Protein AF-A0A920ULU0-F1 (afdb_monomer)

Secondary structure (DSSP, 8-state):
----EEEEGGGTEEEEEEEPPB---SSS--BPPPSSSEEE-TTSPPTTSSS-EEEE--SS-SSTTS--TTTTGGGHHHHHHTT---EEEEE-SS-EEEEE--------GGG---PPP-S-EEE-

Solvent-accessible surface area (backbone atoms only — not comparable to full-atom values): 7398 Å² total; per-residue (Å²): 112,73,51,44,33,41,34,26,71,94,56,72,32,76,40,48,33,42,72,42,51,77,65,67,83,77,99,55,89,44,65,56,82,49,63,70,34,33,23,30,51,72,94,37,32,36,78,88,45,89,23,28,24,44,36,36,40,33,53,56,52,90,47,96,84,30,40,40,74,35,52,44,57,81,49,49,65,61,42,48,74,71,69,50,87,47,52,39,40,41,24,39,101,88,53,78,37,84,44,75,69,86,80,85,83,90,75,56,78,92,73,65,64,91,72,75,66,77,60,46,79,46,81,82

Radius of gyration: 14.28 Å; Cα contacts (8 Å, |Δi|>4): 236; chains: 1; bounding box: 39×36×34 Å

pLDDT: mean 85.82, std 12.13, range [47.84, 97.94]

Foldseek 3Di:
DAWQWKDWPVQGATFTEDAWDFPDDDPDTDTDAQARHKYWDPPADHAPDQFETEIEHALDCPDPRSDHSCVRVVCVVVCVVVVHWIWMWTDDPPDIHIDTDDDDDDDDPVRDDDDTTDRYYDYD

Mean predicted aligned error: 5.76 Å

Sequence (124 aa):
MNPNRLIVPSISIDAPVHALKVLDKGNTRKYESPNNVVGHIPESANPGEAGSTWFFAHLESPTIGEGSLFFNLPLIPSLLSKGESIHIIAENNLQQYLYLVTSTEIIRETDFKLYKPDGRLYIW

Nearest PDB structures (foldseek):
  6cil-assembly1_B  TM=6.083E-01  e=7.804E+00  Mus musculus
  8qym-assembly1_L  TM=5.185E-01  e=9.961E+00  Homo sapiens
  3nap-assembly1_B  TM=4.536E-01  e=7.342E+00  Triatoma virus

Structure (mmCIF, N/CA/C/O backbone):
data_AF-A0A920ULU0-F1
#
_entry.id   AF-A0A920ULU0-F1
#
loop_
_atom_site.group_PDB
_atom_site.id
_atom_site.type_symbol
_atom_site.label_atom_id
_atom_site.label_alt_id
_atom_site.label_comp_id
_atom_site.label_asym_id
_atom_site.label_entity_id
_atom_site.label_seq_id
_atom_site.pdbx_PDB_ins_code
_atom_site.Cartn_x
_atom_site.Cartn_y
_atom_site.Cartn_z
_atom_site.occupancy
_atom_site.B_iso_or_equiv
_atom_site.auth_seq_id
_atom_site.auth_comp_id
_atom_site.auth_asym_id
_atom_site.auth_atom_id
_atom_site.pdbx_PDB_model_num
ATOM 1 N N . MET A 1 1 ? -1.406 -7.905 -13.265 1.00 82.62 1 MET A N 1
ATOM 2 C CA . MET A 1 1 ? -1.534 -6.650 -14.067 1.00 82.62 1 MET A CA 1
ATOM 3 C C . MET A 1 1 ? -1.238 -5.472 -13.164 1.00 82.62 1 MET A C 1
ATOM 5 O O . MET A 1 1 ? -1.766 -5.465 -12.060 1.00 82.62 1 MET A O 1
ATOM 9 N N . ASN A 1 2 ? -0.457 -4.491 -13.623 1.00 90.88 2 ASN A N 1
ATOM 10 C CA . ASN A 1 2 ? -0.004 -3.416 -12.741 1.00 90.88 2 ASN A CA 1
ATOM 11 C C . ASN A 1 2 ? -1.167 -2.543 -12.237 1.00 90.88 2 ASN A C 1
ATOM 13 O O . ASN A 1 2 ? -2.040 -2.181 -13.036 1.00 90.88 2 ASN A O 1
ATOM 17 N N . PRO A 1 3 ? -1.172 -2.186 -10.943 1.00 94.81 3 PRO A N 1
ATOM 18 C CA . PRO A 1 3 ? -2.078 -1.175 -10.418 1.00 94.81 3 PRO A CA 1
ATOM 19 C C . PRO A 1 3 ? -1.795 0.196 -11.037 1.00 94.81 3 PRO A C 1
ATOM 21 O O . PRO A 1 3 ? -0.646 0.526 -11.331 1.00 94.81 3 PRO A O 1
ATOM 24 N N . ASN A 1 4 ? -2.842 0.998 -11.211 1.00 96.69 4 ASN A N 1
ATOM 25 C CA . ASN A 1 4 ? -2.752 2.365 -11.731 1.00 96.69 4 ASN A CA 1
ATOM 26 C C . ASN A 1 4 ? -3.340 3.419 -10.778 1.00 96.69 4 ASN A C 1
ATOM 28 O O . ASN A 1 4 ? -3.113 4.608 -11.002 1.00 96.69 4 ASN A O 1
ATOM 32 N N . ARG A 1 5 ? -4.048 3.016 -9.713 1.00 97.25 5 ARG A N 1
ATOM 33 C CA . ARG A 1 5 ? -4.613 3.930 -8.714 1.00 97.25 5 ARG A CA 1
ATOM 34 C C . ARG A 1 5 ? -4.832 3.243 -7.362 1.00 97.25 5 ARG A C 1
ATOM 36 O O . ARG A 1 5 ? -5.129 2.048 -7.295 1.00 97.25 5 ARG A O 1
ATOM 43 N N . LEU A 1 6 ? -4.628 4.007 -6.290 1.00 97.56 6 LEU A N 1
ATOM 44 C CA . LEU A 1 6 ? -4.806 3.600 -4.897 1.00 97.56 6 LEU A CA 1
ATOM 45 C C . LEU A 1 6 ? -5.732 4.600 -4.201 1.00 97.56 6 LEU A C 1
ATOM 47 O O . LEU A 1 6 ? -5.526 5.811 -4.298 1.00 97.56 6 LEU A O 1
ATOM 51 N N . ILE A 1 7 ? -6.731 4.089 -3.486 1.00 97.75 7 ILE A N 1
ATOM 52 C CA . ILE A 1 7 ? -7.738 4.892 -2.792 1.00 97.75 7 ILE A CA 1
ATOM 53 C C . ILE A 1 7 ? -7.862 4.393 -1.352 1.00 97.75 7 ILE A C 1
ATOM 55 O O . ILE A 1 7 ? -8.075 3.203 -1.117 1.00 97.75 7 ILE A O 1
ATOM 59 N N . VAL A 1 8 ? -7.775 5.307 -0.387 1.00 97.50 8 VAL A N 1
ATOM 60 C CA . VAL A 1 8 ? -8.044 5.047 1.037 1.00 97.50 8 VAL A CA 1
ATOM 61 C C . VAL A 1 8 ? -8.954 6.164 1.558 1.00 97.50 8 VAL A C 1
ATOM 63 O O . VAL A 1 8 ? -8.462 7.193 2.033 1.00 97.50 8 VAL A O 1
ATOM 66 N N . PRO A 1 9 ? -10.289 6.007 1.449 1.00 97.12 9 PRO A N 1
ATOM 67 C CA . PRO A 1 9 ? -11.228 7.102 1.697 1.00 97.12 9 PRO A CA 1
ATOM 68 C C . PRO A 1 9 ? -11.153 7.681 3.112 1.00 97.12 9 PRO A C 1
ATOM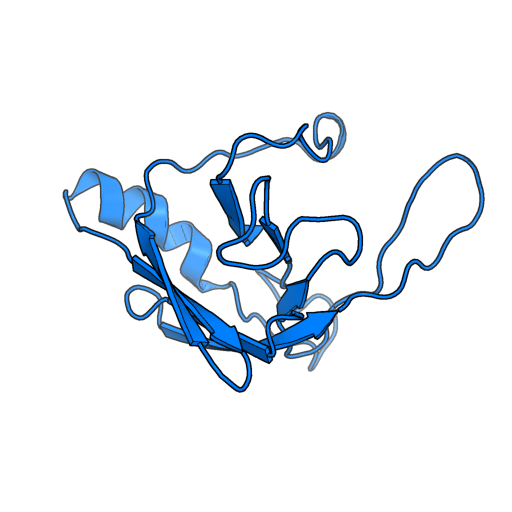 70 O O . PRO A 1 9 ? -11.258 8.891 3.286 1.00 97.12 9 PRO A O 1
ATOM 73 N N . SER A 1 10 ? -10.922 6.839 4.124 1.00 96.81 10 SER A N 1
ATOM 74 C CA . SER A 1 10 ? -10.895 7.248 5.538 1.00 96.81 10 SER A CA 1
ATOM 75 C C . SER A 1 10 ? -9.751 8.201 5.892 1.00 96.81 10 SER A C 1
ATOM 77 O O . SER A 1 10 ? -9.782 8.824 6.948 1.00 96.81 10 SER A O 1
ATOM 79 N N . ILE A 1 11 ? -8.733 8.298 5.033 1.00 95.50 11 ILE A N 1
ATOM 80 C CA . ILE A 1 11 ? -7.584 9.196 5.202 1.00 95.50 11 ILE A CA 1
ATOM 81 C C . ILE A 1 11 ? -7.345 10.072 3.963 1.00 95.50 11 ILE A C 1
ATOM 83 O O . ILE A 1 11 ? -6.276 10.664 3.815 1.00 95.50 11 ILE A O 1
ATOM 87 N N . SER A 1 12 ? -8.361 10.191 3.100 1.00 94.88 12 SER A N 1
ATOM 88 C CA . SER A 1 12 ? -8.369 11.046 1.906 1.00 94.88 12 SER A CA 1
ATOM 89 C C . SER A 1 12 ? -7.239 10.763 0.910 1.00 94.88 12 SER A C 1
ATOM 91 O O . SER A 1 12 ? -6.729 11.685 0.276 1.00 94.88 12 SER A O 1
ATOM 93 N N . ILE A 1 13 ? -6.849 9.494 0.757 1.00 95.25 13 ILE A N 1
ATOM 94 C CA . ILE A 1 13 ? -5.934 9.084 -0.313 1.00 95.25 13 ILE A CA 1
ATOM 95 C C . ILE A 1 13 ? -6.752 8.767 -1.558 1.00 95.25 13 ILE A C 1
ATOM 97 O O . ILE A 1 13 ? -7.646 7.921 -1.522 1.00 95.25 13 ILE A O 1
ATOM 101 N N . ASP A 1 14 ? -6.389 9.414 -2.655 1.00 95.69 14 ASP A N 1
ATOM 102 C CA . ASP A 1 14 ? -6.830 9.114 -4.009 1.00 95.69 14 ASP A CA 1
ATOM 103 C C . ASP A 1 14 ? -5.692 9.519 -4.952 1.00 95.69 14 ASP A C 1
ATOM 105 O O . ASP A 1 14 ? -5.472 10.707 -5.196 1.00 95.69 14 ASP A O 1
ATOM 109 N N . ALA A 1 15 ? -4.888 8.545 -5.382 1.00 94.75 15 ALA A N 1
ATOM 110 C CA . ALA A 1 15 ? -3.628 8.830 -6.057 1.00 94.75 15 ALA A CA 1
ATOM 111 C C . ALA A 1 15 ? -3.315 7.842 -7.188 1.00 94.75 15 ALA A C 1
ATOM 113 O O . ALA A 1 15 ? -3.616 6.648 -7.073 1.00 94.75 15 ALA A O 1
ATOM 114 N N . PRO A 1 16 ? -2.659 8.310 -8.267 1.00 95.50 16 PRO A N 1
ATOM 115 C CA . PRO A 1 16 ? -2.157 7.431 -9.310 1.00 95.50 16 PRO A CA 1
ATOM 116 C C . PRO A 1 16 ? -1.025 6.548 -8.779 1.00 95.50 16 PRO A C 1
ATOM 118 O O . PRO A 1 16 ? -0.201 6.980 -7.969 1.00 95.50 16 PRO A O 1
ATOM 121 N N . VAL A 1 17 ? -0.954 5.324 -9.291 1.00 95.50 17 VAL A N 1
ATOM 122 C CA . VAL A 1 17 ? 0.078 4.342 -8.955 1.00 95.50 17 VAL A CA 1
ATOM 123 C C . VAL A 1 17 ? 1.029 4.153 -10.130 1.00 95.50 17 VAL A C 1
ATOM 125 O O . VAL A 1 17 ? 0.592 3.986 -11.268 1.00 95.50 17 VAL A O 1
ATOM 128 N N . HIS A 1 18 ? 2.329 4.140 -9.844 1.00 93.31 18 HIS A N 1
ATOM 129 C CA . HIS A 1 18 ? 3.386 3.866 -10.812 1.00 93.31 18 HIS A CA 1
ATOM 130 C C . HIS A 1 18 ? 4.304 2.758 -10.302 1.00 93.31 18 HIS A C 1
ATOM 132 O O . HIS A 1 18 ? 4.672 2.732 -9.131 1.00 93.31 18 HIS A O 1
ATOM 138 N N . ALA A 1 19 ? 4.701 1.853 -11.193 1.00 89.75 19 ALA A N 1
ATOM 139 C CA . ALA A 1 19 ? 5.721 0.861 -10.880 1.00 89.75 19 ALA A CA 1
ATOM 140 C C . ALA A 1 19 ? 7.076 1.559 -10.690 1.00 89.75 19 ALA A C 1
ATOM 142 O O . ALA A 1 19 ? 7.540 2.242 -11.604 1.00 89.75 19 ALA A O 1
ATOM 143 N N . LEU A 1 20 ? 7.693 1.382 -9.519 1.00 85.94 20 LEU A N 1
ATOM 144 C CA . LEU A 1 20 ? 8.954 2.028 -9.173 1.00 85.94 20 LEU A CA 1
ATOM 145 C C . LEU A 1 20 ? 10.123 1.412 -9.937 1.00 85.94 20 LEU A C 1
ATOM 147 O O . LEU A 1 20 ? 10.284 0.193 -9.990 1.00 85.94 20 LEU A O 1
ATOM 151 N N . LYS A 1 21 ? 11.011 2.250 -10.462 1.00 81.56 21 LYS A N 1
ATOM 152 C CA . LYS A 1 21 ? 12.299 1.798 -11.001 1.00 81.56 21 LYS A CA 1
ATOM 153 C C . LYS A 1 21 ? 13.273 1.418 -9.889 1.00 81.56 21 LYS A C 1
ATOM 155 O O . LYS A 1 21 ? 13.397 2.110 -8.879 1.00 81.56 21 LYS A O 1
ATOM 160 N N . VAL A 1 22 ? 14.038 0.357 -10.130 1.00 73.44 22 VAL A N 1
ATOM 161 C CA . VAL A 1 22 ? 15.203 -0.013 -9.316 1.00 73.44 22 VAL A CA 1
ATOM 162 C C . VAL A 1 22 ? 16.395 0.853 -9.739 1.00 73.44 22 VAL A C 1
ATOM 164 O O . VAL A 1 22 ? 16.773 0.857 -10.909 1.00 73.44 22 VAL A O 1
ATOM 167 N N . LEU A 1 23 ? 16.994 1.589 -8.799 1.00 69.00 23 LEU A N 1
ATOM 168 C CA . LEU A 1 23 ? 18.085 2.553 -9.031 1.00 69.00 23 LEU A CA 1
ATOM 169 C C . LEU A 1 23 ? 19.487 2.022 -8.636 1.00 69.00 23 LEU A C 1
ATOM 171 O O . LEU A 1 23 ? 20.374 2.811 -8.332 1.00 69.00 23 LEU A O 1
ATOM 175 N N . ASP A 1 24 ? 19.668 0.699 -8.601 1.00 59.09 24 ASP A N 1
ATOM 176 C CA . ASP A 1 24 ? 20.806 -0.074 -8.052 1.00 59.09 24 ASP A CA 1
ATOM 177 C C . ASP A 1 24 ? 22.219 0.560 -8.101 1.00 59.09 24 ASP A C 1
ATOM 179 O O . ASP A 1 24 ? 22.589 1.127 -9.128 1.00 59.09 24 ASP A O 1
ATOM 183 N N . LYS A 1 25 ? 23.035 0.336 -7.042 1.00 47.84 25 LYS A N 1
ATOM 184 C CA . LYS A 1 25 ? 24.516 0.185 -7.090 1.00 47.84 25 LYS A CA 1
ATOM 185 C C . LYS A 1 25 ? 25.079 -0.566 -5.856 1.00 47.84 25 LYS A C 1
ATOM 187 O O . LYS A 1 25 ? 25.679 0.055 -4.977 1.00 47.84 25 LYS A O 1
ATOM 192 N N . GLY A 1 26 ? 24.978 -1.900 -5.811 1.00 55.88 26 GLY A N 1
ATOM 193 C CA . GLY A 1 26 ? 25.863 -2.754 -4.988 1.00 55.88 26 GLY A CA 1
ATOM 194 C C . GLY A 1 26 ? 25.145 -3.741 -4.056 1.00 55.88 26 GLY A C 1
ATOM 195 O O . GLY A 1 26 ? 24.360 -4.563 -4.507 1.00 55.88 26 GLY A O 1
ATOM 196 N N . ASN A 1 27 ? 25.431 -3.695 -2.746 1.00 52.16 27 ASN A N 1
ATOM 197 C CA . ASN A 1 27 ? 24.833 -4.599 -1.743 1.00 52.16 27 ASN A CA 1
ATOM 198 C C . ASN A 1 27 ? 23.438 -4.160 -1.245 1.00 52.16 27 ASN A C 1
ATOM 200 O O . ASN A 1 27 ? 22.859 -4.842 -0.398 1.00 52.16 27 ASN A O 1
ATOM 204 N N . THR A 1 28 ? 22.897 -3.028 -1.708 1.00 53.59 28 THR A N 1
ATOM 205 C CA . THR A 1 28 ? 21.606 -2.488 -1.249 1.00 53.59 28 THR A CA 1
ATOM 206 C C . THR A 1 28 ? 20.714 -2.095 -2.424 1.00 53.59 28 THR A C 1
ATOM 208 O O . THR A 1 28 ? 21.158 -1.451 -3.372 1.00 53.59 28 THR A O 1
ATOM 211 N N . ARG A 1 29 ? 19.428 -2.471 -2.355 1.00 61.38 29 ARG A N 1
ATOM 212 C CA . ARG A 1 29 ? 18.414 -2.045 -3.331 1.00 61.38 29 ARG A CA 1
ATOM 213 C C . ARG A 1 29 ? 17.881 -0.672 -2.940 1.00 61.38 29 ARG A C 1
ATOM 215 O O . ARG A 1 29 ? 17.480 -0.479 -1.796 1.00 61.38 29 ARG A O 1
ATOM 222 N N . LYS A 1 30 ? 17.844 0.254 -3.895 1.00 67.44 30 LYS A N 1
ATOM 223 C CA . LYS A 1 30 ? 17.144 1.538 -3.777 1.00 67.44 30 LYS A CA 1
ATOM 224 C C . LYS A 1 30 ? 16.110 1.638 -4.890 1.00 67.44 30 LYS A C 1
ATOM 226 O O . LYS A 1 30 ? 16.410 1.278 -6.027 1.00 67.44 30 LYS A O 1
ATOM 231 N N . TYR A 1 31 ? 14.924 2.126 -4.555 1.00 71.19 31 TYR A N 1
ATOM 232 C CA . TYR A 1 31 ? 13.868 2.416 -5.521 1.00 71.19 31 TYR A CA 1
ATOM 233 C C . TYR A 1 31 ? 13.807 3.917 -5.784 1.00 71.19 31 TYR A C 1
ATOM 235 O O . TYR A 1 31 ? 14.304 4.714 -4.982 1.00 71.19 31 TYR A O 1
ATOM 243 N N . GLU A 1 32 ? 13.241 4.300 -6.924 1.00 78.88 32 GLU A N 1
ATOM 244 C CA . GLU A 1 32 ? 12.982 5.707 -7.208 1.00 78.88 32 GLU A CA 1
ATOM 245 C C . GLU A 1 32 ? 12.063 6.333 -6.155 1.00 78.88 32 GLU A C 1
ATOM 247 O O . GLU A 1 32 ? 11.163 5.684 -5.624 1.00 78.88 32 GLU A O 1
ATOM 252 N N . SER A 1 33 ? 12.332 7.599 -5.832 1.00 70.62 33 SER A N 1
ATOM 253 C CA . SER A 1 33 ? 11.472 8.373 -4.944 1.00 70.62 33 SER A CA 1
ATOM 254 C C . SER A 1 33 ? 10.173 8.688 -5.692 1.00 70.62 33 SER A C 1
ATOM 256 O O . SER A 1 33 ? 10.240 9.288 -6.771 1.00 70.62 33 SER A O 1
ATOM 258 N N . PRO A 1 34 ? 9.000 8.293 -5.175 1.00 70.31 34 PRO A N 1
ATOM 259 C CA . PRO A 1 34 ? 7.738 8.683 -5.779 1.00 70.31 34 PRO A CA 1
ATOM 260 C C . PRO A 1 34 ? 7.532 10.201 -5.639 1.00 70.31 34 PRO A C 1
ATOM 262 O O . PRO A 1 34 ? 7.714 10.762 -4.564 1.00 70.31 34 PRO A O 1
ATOM 265 N N . ASN A 1 35 ? 7.132 10.871 -6.721 1.00 79.12 35 ASN A N 1
ATOM 266 C CA . ASN A 1 35 ? 6.823 12.305 -6.739 1.00 79.12 35 ASN A CA 1
ATOM 267 C C . ASN A 1 35 ? 5.345 12.495 -7.100 1.00 79.12 35 ASN A C 1
ATOM 269 O O . ASN A 1 35 ? 4.970 12.263 -8.248 1.00 79.12 35 ASN A O 1
ATOM 273 N N . ASN A 1 36 ? 4.513 12.887 -6.129 1.00 82.94 36 ASN A N 1
ATOM 274 C CA . ASN A 1 36 ? 3.052 13.013 -6.266 1.00 82.94 36 ASN A CA 1
ATOM 275 C C . ASN A 1 36 ? 2.349 11.763 -6.831 1.00 82.94 36 ASN A C 1
ATOM 277 O O . ASN A 1 36 ? 1.274 11.850 -7.425 1.00 82.94 36 ASN A O 1
ATOM 281 N N . VAL A 1 37 ? 2.947 10.590 -6.640 1.00 89.31 37 VAL A N 1
ATOM 282 C CA . VAL A 1 37 ? 2.402 9.296 -7.059 1.00 89.31 37 VAL A CA 1
ATOM 283 C C . VAL A 1 37 ? 2.585 8.286 -5.936 1.00 89.31 37 VAL A C 1
ATOM 285 O O . VAL A 1 37 ? 3.440 8.461 -5.072 1.00 89.31 37 VAL A O 1
ATOM 288 N N . VAL A 1 38 ? 1.812 7.210 -5.956 1.00 93.25 38 VAL A N 1
ATOM 289 C CA . VAL A 1 38 ? 2.095 6.030 -5.140 1.00 93.25 38 VAL A CA 1
ATOM 290 C C . VAL A 1 38 ? 2.995 5.096 -5.945 1.00 93.25 38 VAL A C 1
ATOM 292 O O . VAL A 1 38 ? 2.680 4.724 -7.073 1.00 93.25 38 VAL A O 1
ATOM 295 N N . GLY A 1 39 ? 4.124 4.708 -5.373 1.00 93.00 39 GLY A N 1
ATOM 296 C CA . GLY A 1 39 ? 5.021 3.714 -5.938 1.00 93.00 39 GLY A CA 1
ATOM 297 C C . GLY A 1 39 ? 4.542 2.291 -5.677 1.00 93.00 39 GLY A C 1
ATOM 298 O O . GLY A 1 39 ? 4.181 1.976 -4.553 1.00 93.00 39 GLY A O 1
ATOM 299 N N . HIS A 1 40 ? 4.581 1.413 -6.674 1.00 93.31 40 HIS A N 1
ATOM 300 C CA . HIS A 1 40 ? 4.403 -0.039 -6.536 1.00 93.31 40 HIS A CA 1
ATOM 301 C C . HIS A 1 40 ? 5.739 -0.740 -6.788 1.00 93.31 40 HIS A C 1
ATOM 303 O O . HIS A 1 40 ? 6.402 -0.437 -7.780 1.00 93.31 40 HIS A O 1
ATOM 309 N N . ILE A 1 41 ? 6.158 -1.661 -5.915 1.00 87.94 41 ILE A N 1
ATOM 310 C CA . ILE A 1 41 ? 7.393 -2.434 -6.147 1.00 87.94 41 ILE A CA 1
ATOM 311 C C . ILE A 1 41 ? 7.138 -3.480 -7.245 1.00 87.94 41 ILE A C 1
ATOM 313 O O . ILE A 1 41 ? 6.310 -4.370 -7.019 1.00 87.94 41 ILE A O 1
ATOM 317 N N . PRO A 1 42 ? 7.860 -3.443 -8.384 1.00 84.50 42 PRO A N 1
ATOM 318 C CA . PRO A 1 42 ? 7.620 -4.353 -9.508 1.00 84.50 42 PRO A CA 1
ATOM 319 C C . PRO A 1 42 ? 7.795 -5.838 -9.175 1.00 84.50 42 PRO A C 1
ATOM 321 O O . PRO A 1 42 ? 7.159 -6.687 -9.791 1.00 84.50 42 PRO A O 1
ATOM 324 N N . GLU A 1 43 ? 8.665 -6.168 -8.219 1.00 85.69 43 GLU A N 1
ATOM 325 C CA . GLU A 1 43 ? 8.914 -7.543 -7.774 1.00 85.69 43 GLU A CA 1
ATOM 326 C C . GLU A 1 43 ? 7.878 -8.057 -6.759 1.00 85.69 43 GLU A C 1
ATOM 328 O O . GLU A 1 43 ? 7.955 -9.212 -6.338 1.00 85.69 43 GLU A O 1
ATOM 333 N N . SER A 1 44 ? 6.930 -7.213 -6.338 1.00 87.31 44 SER A N 1
ATOM 334 C CA . SER A 1 44 ? 5.820 -7.593 -5.460 1.00 87.31 44 SER A CA 1
ATOM 335 C C . SER A 1 44 ? 4.604 -8.076 -6.259 1.00 87.31 44 SER A C 1
ATOM 337 O O . SER A 1 44 ? 4.487 -7.809 -7.455 1.00 87.31 44 SER A O 1
ATOM 339 N N . ALA A 1 45 ? 3.683 -8.794 -5.612 1.00 90.94 45 ALA A N 1
ATOM 340 C CA . ALA A 1 45 ? 2.455 -9.245 -6.266 1.00 90.94 45 ALA A CA 1
ATOM 341 C C . ALA A 1 45 ? 1.601 -8.045 -6.701 1.00 90.94 45 ALA A C 1
ATOM 343 O O . ALA A 1 45 ? 1.558 -7.023 -6.005 1.00 90.94 45 ALA A O 1
ATOM 344 N N . ASN A 1 46 ? 0.871 -8.163 -7.812 1.00 93.38 46 ASN A N 1
ATOM 345 C CA . ASN A 1 46 ? -0.158 -7.171 -8.118 1.00 93.38 46 ASN A CA 1
ATOM 346 C C . ASN A 1 46 ? -1.368 -7.350 -7.193 1.00 93.38 46 ASN A C 1
ATOM 348 O O . ASN A 1 46 ? -1.573 -8.436 -6.642 1.00 93.38 46 ASN A O 1
ATOM 352 N N . PRO A 1 47 ? -2.223 -6.324 -7.063 1.00 93.12 47 PRO A N 1
ATOM 353 C CA . PRO A 1 47 ? -3.496 -6.492 -6.388 1.00 93.12 47 PRO A CA 1
ATOM 354 C C . PRO A 1 47 ? -4.309 -7.674 -6.942 1.00 93.12 47 PRO A C 1
ATOM 356 O O . PRO A 1 47 ? -4.356 -7.897 -8.151 1.00 93.12 47 PRO A O 1
ATOM 359 N N . GLY A 1 48 ? -4.923 -8.441 -6.042 1.00 90.81 48 GLY A N 1
ATOM 360 C CA . GLY A 1 48 ? -5.681 -9.660 -6.337 1.00 90.81 48 GLY A CA 1
ATOM 361 C C . GLY A 1 48 ? -4.849 -10.910 -6.640 1.00 90.81 48 GLY A C 1
ATOM 362 O O . GLY A 1 48 ? -5.417 -12.000 -6.707 1.00 90.81 48 GLY A O 1
ATOM 363 N N . GLU A 1 49 ? -3.532 -10.794 -6.815 1.00 91.25 49 GLU A N 1
ATOM 364 C CA . GLU A 1 49 ? -2.658 -11.943 -7.062 1.00 91.25 49 GLU A CA 1
ATOM 365 C C . GLU A 1 49 ? -2.207 -12.605 -5.752 1.00 91.25 49 GLU A C 1
ATOM 367 O O . GLU A 1 49 ? -2.228 -12.014 -4.671 1.00 91.25 49 GLU A O 1
ATOM 372 N N . ALA A 1 50 ? -1.782 -13.866 -5.849 1.00 88.06 50 ALA A N 1
ATOM 373 C CA . ALA A 1 50 ? -1.201 -14.569 -4.716 1.00 88.06 50 ALA A CA 1
ATOM 374 C C . ALA A 1 50 ? 0.163 -13.959 -4.357 1.00 88.06 50 ALA A C 1
ATOM 376 O O . ALA A 1 50 ? 1.107 -14.008 -5.143 1.00 88.06 50 ALA A O 1
ATOM 377 N N . GLY A 1 51 ? 0.268 -13.429 -3.142 1.00 87.19 51 GLY A N 1
ATOM 378 C CA . GLY A 1 51 ? 1.499 -12.895 -2.577 1.00 87.19 51 GLY A CA 1
ATOM 379 C C . GLY A 1 51 ? 1.304 -11.529 -1.936 1.00 87.19 51 GLY A C 1
ATOM 380 O O . GLY A 1 51 ? 0.173 -11.099 -1.738 1.00 87.19 51 GLY A O 1
ATOM 381 N N . SER A 1 52 ? 2.401 -10.872 -1.556 1.00 89.12 52 SER A N 1
ATOM 382 C CA . SER A 1 52 ? 2.322 -9.560 -0.909 1.00 89.12 52 SER A CA 1
ATOM 383 C C . SER A 1 52 ? 2.483 -8.437 -1.928 1.00 89.12 52 SER A C 1
ATOM 385 O O . SER A 1 52 ? 3.429 -8.460 -2.718 1.00 89.12 52 SER A O 1
ATOM 387 N N . THR A 1 53 ? 1.591 -7.449 -1.884 1.00 90.94 53 THR A N 1
ATOM 388 C CA . THR A 1 53 ? 1.650 -6.223 -2.696 1.00 90.94 53 THR A CA 1
ATOM 389 C C . THR A 1 53 ? 2.204 -5.089 -1.850 1.00 90.94 53 THR A C 1
ATOM 391 O O . THR A 1 53 ? 1.779 -4.919 -0.709 1.00 90.94 53 THR A O 1
ATOM 394 N N . TRP A 1 54 ? 3.119 -4.293 -2.402 1.00 91.69 54 TRP A N 1
ATOM 395 C CA . TRP A 1 54 ? 3.748 -3.197 -1.667 1.00 91.69 54 TRP A CA 1
ATOM 396 C C . TRP A 1 54 ? 3.571 -1.848 -2.359 1.00 91.69 54 TRP A C 1
ATOM 398 O O . TRP A 1 54 ? 3.934 -1.704 -3.530 1.00 91.69 54 TRP A O 1
ATOM 408 N N . PHE A 1 55 ? 3.071 -0.867 -1.605 1.00 92.94 55 PHE A N 1
ATOM 409 C CA . PHE A 1 55 ? 2.904 0.521 -2.027 1.00 92.94 55 PHE A CA 1
ATOM 410 C C . PHE A 1 55 ? 3.720 1.483 -1.162 1.00 92.94 55 PHE A C 1
ATOM 412 O O . PHE A 1 55 ? 3.732 1.332 0.056 1.00 92.94 55 PHE A O 1
ATOM 419 N N . PHE A 1 56 ? 4.349 2.481 -1.788 1.00 90.00 56 PHE A N 1
ATOM 420 C CA . PHE A 1 56 ? 5.205 3.475 -1.133 1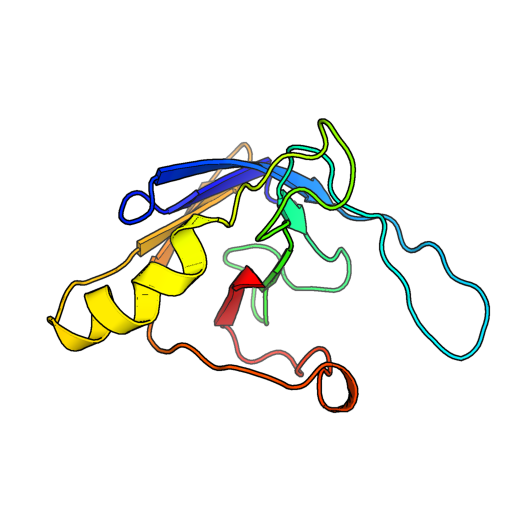.00 90.00 56 PHE A CA 1
ATOM 421 C C . PHE A 1 56 ? 4.821 4.896 -1.523 1.00 90.00 56 PHE A C 1
ATOM 423 O O . PHE A 1 56 ? 4.658 5.183 -2.710 1.00 90.00 56 PHE A O 1
ATOM 430 N N . ALA A 1 57 ? 4.740 5.804 -0.559 1.00 89.81 57 ALA A N 1
ATOM 431 C CA . ALA A 1 57 ? 4.655 7.238 -0.820 1.00 89.81 57 ALA A CA 1
ATOM 432 C C . ALA A 1 57 ? 5.149 8.042 0.386 1.00 89.81 57 ALA A C 1
ATOM 434 O O . ALA A 1 57 ? 5.357 7.518 1.475 1.00 89.81 57 ALA A O 1
ATOM 435 N N . HIS A 1 58 ? 5.347 9.343 0.196 1.00 87.25 58 HIS A N 1
ATOM 436 C CA . HIS A 1 58 ? 5.887 10.194 1.251 1.00 87.25 58 HIS A CA 1
ATOM 437 C C . H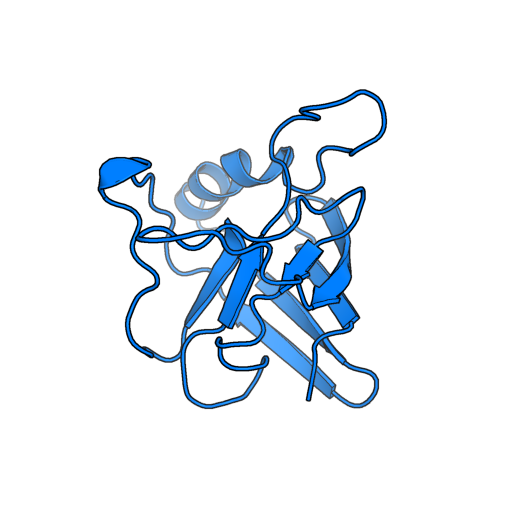IS A 1 58 ? 4.844 10.547 2.321 1.00 87.25 58 HIS A C 1
ATOM 439 O O . HIS A 1 58 ? 3.741 11.000 1.996 1.00 87.25 58 HIS A O 1
ATOM 445 N N . LEU A 1 59 ? 5.229 10.396 3.596 1.00 87.12 59 LEU A N 1
ATOM 446 C CA . LEU A 1 59 ? 4.512 10.952 4.756 1.00 87.12 59 LEU A CA 1
ATOM 447 C C . LEU A 1 59 ? 4.651 12.479 4.827 1.00 87.12 59 LEU A C 1
ATOM 449 O O . LEU A 1 59 ? 3.694 13.180 5.138 1.00 87.12 59 LEU A O 1
ATOM 453 N N . GLU A 1 60 ? 5.841 12.986 4.518 1.00 82.19 60 GLU A N 1
ATOM 454 C CA . GLU A 1 60 ? 6.196 14.405 4.513 1.00 82.19 60 GLU A CA 1
ATOM 455 C C . GLU A 1 60 ? 6.937 14.715 3.217 1.00 82.19 60 GLU A C 1
ATOM 457 O O . GLU A 1 60 ? 7.672 13.865 2.730 1.00 82.19 60 GLU A O 1
ATOM 462 N N . SER A 1 61 ? 6.762 15.914 2.657 1.00 75.75 61 SER A N 1
ATOM 463 C CA . SER A 1 61 ? 7.390 16.309 1.390 1.00 75.75 61 SER A CA 1
ATOM 464 C C . SER A 1 61 ? 8.907 16.422 1.594 1.00 75.75 61 SER A C 1
ATOM 466 O O . SER A 1 61 ? 9.343 17.409 2.193 1.00 75.75 61 SER A O 1
ATOM 468 N N . PRO A 1 62 ? 9.731 15.471 1.109 1.00 65.62 62 PRO A N 1
ATOM 469 C CA . PRO A 1 62 ? 11.173 15.493 1.371 1.00 65.62 62 PRO A CA 1
ATOM 470 C C . PRO A 1 62 ? 11.845 16.626 0.592 1.00 65.62 62 PRO A C 1
ATOM 472 O O . PRO A 1 62 ? 12.772 17.277 1.071 1.00 65.62 62 PRO A O 1
ATOM 475 N N . THR A 1 63 ? 11.317 16.883 -0.605 1.00 71.56 63 THR A N 1
ATOM 476 C CA . THR A 1 63 ? 11.666 17.997 -1.482 1.00 71.56 63 THR A CA 1
ATOM 477 C C . THR A 1 63 ? 10.419 18.833 -1.748 1.00 71.56 63 THR A C 1
ATOM 479 O O . THR A 1 63 ? 9.307 18.302 -1.792 1.00 71.56 63 THR A O 1
ATOM 482 N N . ILE A 1 64 ? 10.576 20.145 -1.957 1.00 70.94 64 ILE A N 1
ATOM 483 C CA . ILE A 1 64 ? 9.466 21.021 -2.358 1.00 70.94 64 ILE A CA 1
ATOM 484 C C . ILE A 1 64 ? 8.807 20.452 -3.619 1.00 70.94 64 ILE A C 1
ATOM 486 O O . ILE A 1 64 ? 9.453 20.307 -4.654 1.00 70.94 64 ILE A O 1
ATOM 490 N N . GLY A 1 65 ? 7.511 20.163 -3.522 1.00 65.00 65 GLY A N 1
ATOM 491 C CA . GLY A 1 65 ? 6.699 19.722 -4.650 1.00 65.00 65 GLY A CA 1
ATOM 492 C C . GLY A 1 65 ? 6.608 18.211 -4.853 1.00 65.00 65 GLY A C 1
ATOM 493 O O . GLY A 1 65 ? 5.860 17.824 -5.737 1.00 65.00 65 GLY A O 1
ATOM 494 N N . GLU A 1 66 ? 7.277 17.362 -4.060 1.00 69.25 66 GLU A N 1
ATOM 495 C CA . GLU A 1 66 ? 7.109 15.892 -4.144 1.00 69.25 66 GLU A CA 1
ATOM 496 C C . GLU A 1 66 ? 5.826 15.379 -3.465 1.00 69.25 66 GLU A C 1
ATOM 498 O O . GLU A 1 66 ? 5.398 14.248 -3.712 1.00 69.25 66 GLU A O 1
ATOM 503 N N . GLY A 1 67 ? 5.177 16.237 -2.672 1.00 73.62 67 GLY A N 1
ATOM 504 C CA . GLY A 1 67 ? 3.888 15.965 -2.046 1.00 73.62 67 GLY A CA 1
ATOM 505 C C . GLY A 1 67 ? 3.992 15.059 -0.820 1.00 73.62 67 GLY A C 1
ATOM 506 O O . GLY A 1 67 ? 5.051 14.554 -0.460 1.00 73.62 67 GLY A O 1
ATOM 507 N N . SER A 1 68 ? 2.866 14.878 -0.133 1.00 86.62 68 SER A N 1
ATOM 508 C CA . SER A 1 68 ? 2.768 14.077 1.095 1.00 86.62 68 SER A CA 1
ATOM 509 C C . SER A 1 68 ? 1.510 13.220 1.042 1.00 86.62 68 SER A C 1
ATOM 511 O O . SER A 1 68 ? 0.572 13.406 1.814 1.00 86.62 68 SER A O 1
ATOM 513 N N . LEU A 1 69 ? 1.447 12.322 0.055 1.00 89.81 69 LEU A N 1
ATOM 514 C CA . LEU A 1 69 ? 0.253 11.507 -0.192 1.00 89.81 69 LEU A CA 1
ATOM 515 C C . LEU A 1 69 ? -0.122 10.645 1.018 1.00 89.81 69 LEU A C 1
ATOM 517 O O . LEU A 1 69 ? -1.304 10.408 1.247 1.00 89.81 69 LEU A O 1
ATOM 521 N N . PHE A 1 70 ? 0.857 10.212 1.815 1.00 93.19 70 PHE A N 1
ATOM 522 C CA . PHE A 1 70 ? 0.623 9.423 3.025 1.00 93.19 70 PHE A CA 1
ATOM 523 C C . PHE A 1 70 ? 0.608 10.265 4.304 1.00 93.19 70 PHE A C 1
ATOM 525 O O . PHE A 1 70 ? 0.602 9.703 5.393 1.00 93.19 70 PHE A O 1
ATOM 532 N N . PHE A 1 71 ? 0.499 11.595 4.217 1.00 91.81 71 PHE A N 1
ATOM 533 C CA . PHE A 1 71 ? 0.453 12.488 5.385 1.00 91.81 71 PHE A CA 1
ATOM 534 C C . PHE A 1 71 ? -0.547 12.052 6.471 1.00 91.81 71 PHE A C 1
ATOM 536 O O . PHE A 1 71 ? -0.263 12.155 7.661 1.00 91.81 71 PHE A O 1
ATOM 543 N N . ASN A 1 72 ? -1.702 11.509 6.072 1.00 93.94 72 ASN A N 1
ATOM 544 C CA . ASN A 1 72 ? -2.745 11.045 6.991 1.00 93.94 72 ASN A CA 1
ATOM 545 C C . ASN A 1 72 ? -2.630 9.561 7.391 1.00 93.94 72 ASN A C 1
ATOM 547 O O . ASN A 1 72 ? -3.449 9.083 8.176 1.00 93.94 72 ASN A O 1
ATOM 551 N N . LEU A 1 73 ? -1.641 8.812 6.895 1.00 94.12 73 LEU A N 1
ATOM 552 C CA . LEU A 1 73 ? -1.420 7.408 7.267 1.00 94.12 73 LEU A CA 1
ATOM 553 C C . LEU A 1 73 ? -1.270 7.209 8.794 1.00 94.12 73 LEU A C 1
ATOM 555 O O . LEU A 1 73 ? -1.842 6.248 9.316 1.00 94.12 73 LEU A O 1
ATOM 559 N N . PRO A 1 74 ? -0.639 8.130 9.559 1.00 94.06 74 PRO A N 1
ATOM 560 C CA . PRO A 1 74 ? -0.592 8.049 11.021 1.00 94.06 74 PRO A CA 1
ATOM 561 C C . PRO A 1 74 ? -1.952 8.142 11.734 1.00 94.06 74 PRO A C 1
ATOM 563 O O . PRO A 1 74 ? -2.018 7.888 12.935 1.00 94.06 74 PRO A O 1
ATOM 566 N N . LEU A 1 75 ? -3.049 8.480 11.041 1.00 95.50 75 LEU A N 1
ATOM 567 C CA . LEU A 1 75 ? -4.399 8.451 11.620 1.00 95.50 75 LEU A CA 1
ATOM 568 C C . LEU A 1 75 ? -4.956 7.024 11.731 1.00 95.50 75 LEU A C 1
ATOM 570 O O . LEU A 1 75 ? -5.788 6.761 12.602 1.00 95.50 75 LEU A O 1
ATOM 574 N N . ILE A 1 76 ? -4.481 6.093 10.895 1.00 96.19 76 ILE A N 1
ATOM 575 C CA . ILE A 1 76 ? -4.993 4.717 10.798 1.00 96.19 76 ILE A CA 1
ATOM 576 C C . ILE A 1 76 ? -5.030 3.997 12.158 1.00 96.19 76 ILE A C 1
ATOM 578 O O . ILE A 1 76 ? -6.087 3.456 12.486 1.00 96.19 76 ILE A O 1
ATOM 582 N N . PRO A 1 77 ? -3.975 4.011 13.004 1.00 96.00 77 PRO A N 1
ATOM 583 C CA . PRO A 1 77 ? -4.024 3.339 14.304 1.00 96.00 77 PRO A CA 1
ATOM 584 C C . PRO A 1 77 ? -5.141 3.866 15.218 1.00 96.00 77 PRO A C 1
ATOM 586 O O . PRO A 1 77 ? -5.768 3.091 15.939 1.00 96.00 77 P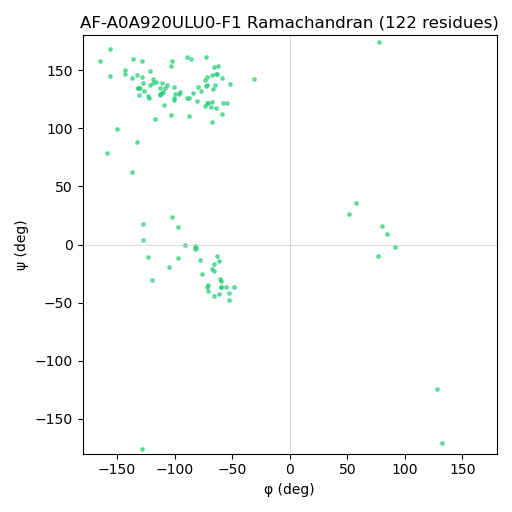RO A O 1
ATOM 589 N N . SER A 1 78 ? -5.420 5.176 15.179 1.00 96.56 78 SER A N 1
ATOM 590 C CA . SER A 1 78 ? -6.502 5.780 15.967 1.00 96.56 78 SER A CA 1
ATOM 591 C C . SER A 1 78 ? -7.885 5.414 15.428 1.00 96.56 78 SER A C 1
ATOM 593 O O . SER A 1 78 ? -8.806 5.210 16.212 1.00 96.56 78 SER A O 1
ATOM 595 N N . LEU A 1 79 ? -8.041 5.320 14.107 1.00 96.81 79 LEU A N 1
ATOM 596 C CA . LEU A 1 79 ? -9.290 4.878 13.481 1.00 96.81 79 LEU A CA 1
ATOM 597 C C . LEU A 1 79 ? -9.571 3.402 13.818 1.00 96.81 79 LEU A C 1
ATOM 599 O O . LEU A 1 79 ? -10.671 3.062 14.252 1.00 96.81 79 LEU A O 1
ATOM 603 N N . LEU A 1 80 ? -8.552 2.538 13.738 1.00 96.38 80 LEU A N 1
ATOM 604 C CA . LEU A 1 80 ? -8.669 1.127 14.123 1.00 96.38 80 LEU A CA 1
ATOM 605 C C . LEU A 1 80 ? -9.027 0.957 15.604 1.00 96.38 80 LEU A C 1
ATOM 607 O O . LEU A 1 80 ? -9.884 0.139 15.935 1.00 96.38 80 LEU A O 1
ATOM 611 N N . SER A 1 81 ? -8.421 1.736 16.509 1.00 95.94 81 SER A N 1
ATOM 612 C CA . SER A 1 81 ? -8.714 1.634 17.948 1.00 95.94 81 SER A CA 1
ATOM 613 C C . SER A 1 81 ? -10.129 2.088 18.319 1.00 95.94 81 SER A C 1
ATOM 615 O O . SER A 1 81 ? -10.660 1.655 19.341 1.00 95.94 81 SER A O 1
ATOM 617 N N . LYS A 1 82 ? -10.768 2.901 17.471 1.00 97.06 82 LYS A N 1
ATOM 618 C CA . LYS A 1 82 ? -12.190 3.270 17.571 1.00 97.06 82 LYS A CA 1
ATOM 619 C C . LYS A 1 82 ? -13.135 2.216 16.983 1.00 97.06 82 LYS A C 1
ATOM 621 O O . LYS A 1 82 ? -14.348 2.384 17.069 1.00 97.06 82 LYS A O 1
ATOM 626 N N . GLY A 1 83 ? -12.604 1.139 16.401 1.00 96.12 83 GLY A N 1
ATOM 627 C CA . GLY A 1 83 ? -13.385 0.092 15.744 1.00 96.12 83 GLY A CA 1
ATOM 628 C C . GLY A 1 83 ? -13.832 0.446 14.324 1.00 96.12 83 GLY A C 1
ATOM 629 O O . GLY A 1 83 ? -14.731 -0.206 13.793 1.00 96.12 83 GLY A O 1
ATOM 630 N N . GLU A 1 84 ? -13.237 1.466 13.696 1.00 97.50 84 GLU A N 1
ATOM 631 C CA . GLU A 1 84 ? -13.562 1.818 12.314 1.00 97.50 84 GLU A CA 1
ATOM 632 C C . GLU A 1 84 ? -13.005 0.778 11.333 1.00 97.50 84 GLU A C 1
ATOM 634 O O . GLU A 1 84 ? -11.867 0.320 11.448 1.00 97.50 84 GLU A O 1
ATOM 639 N N . SER A 1 85 ? -13.812 0.415 10.334 1.00 96.88 85 SER A N 1
ATOM 640 C CA . SER A 1 85 ? -13.384 -0.470 9.248 1.00 96.88 85 SER A CA 1
ATOM 641 C C . SER A 1 85 ? -12.751 0.343 8.128 1.00 96.88 85 SER A C 1
ATOM 643 O O . SER A 1 85 ? -13.436 1.073 7.408 1.00 96.88 85 SER A O 1
ATOM 645 N N . ILE A 1 86 ? -11.440 0.197 7.966 1.00 97.88 86 ILE A N 1
ATOM 646 C CA . ILE A 1 86 ? -10.670 0.963 6.990 1.00 97.88 86 ILE A CA 1
ATOM 647 C C . ILE A 1 86 ? -10.413 0.110 5.759 1.00 97.88 86 ILE A C 1
ATOM 649 O O . ILE A 1 86 ? -9.839 -0.976 5.848 1.00 97.88 86 ILE A O 1
ATOM 653 N N . HIS A 1 87 ? -10.819 0.633 4.608 1.00 97.81 87 HIS A N 1
ATOM 654 C CA . HIS A 1 87 ? -10.706 -0.056 3.337 1.00 97.81 87 HIS A CA 1
ATOM 655 C C . HIS A 1 87 ? -9.676 0.614 2.435 1.00 97.81 87 HIS A C 1
ATOM 657 O O . HIS A 1 87 ? -9.628 1.841 2.336 1.00 97.81 87 HIS A O 1
ATOM 663 N N . ILE A 1 88 ? -8.893 -0.211 1.748 1.00 97.88 88 ILE A N 1
ATOM 664 C CA . ILE A 1 88 ? -7.972 0.195 0.690 1.00 97.88 88 ILE A CA 1
ATOM 665 C C . ILE A 1 88 ? -8.512 -0.377 -0.616 1.00 97.88 88 ILE A C 1
ATOM 667 O O . ILE A 1 88 ? -8.796 -1.572 -0.703 1.00 97.88 88 ILE A O 1
ATOM 671 N N . ILE A 1 89 ? -8.647 0.466 -1.631 1.00 97.94 89 ILE A N 1
ATOM 672 C CA . ILE A 1 89 ? -9.003 0.049 -2.985 1.00 97.94 89 ILE A CA 1
ATOM 673 C C . ILE A 1 89 ? -7.762 0.228 -3.847 1.00 97.94 89 ILE A C 1
ATOM 675 O O . ILE A 1 89 ? -7.249 1.338 -3.978 1.00 97.94 89 ILE A O 1
ATOM 679 N N . ALA A 1 90 ? -7.287 -0.865 -4.432 1.00 97.06 90 ALA A N 1
ATOM 680 C CA . ALA A 1 90 ? -6.263 -0.830 -5.465 1.00 97.06 90 ALA A CA 1
ATOM 681 C C . ALA A 1 90 ? -6.907 -1.238 -6.787 1.00 97.06 90 ALA A C 1
ATOM 683 O O . ALA A 1 90 ? -7.602 -2.254 -6.853 1.00 97.06 90 ALA A O 1
ATOM 684 N N . GLU A 1 91 ? -6.698 -0.453 -7.834 1.00 95.81 91 GLU A N 1
ATOM 685 C CA . GLU A 1 91 ?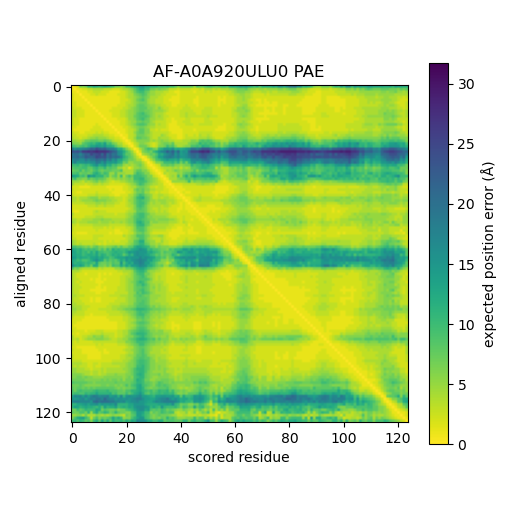 -7.333 -0.688 -9.126 1.00 95.81 91 GLU A CA 1
ATOM 686 C C . GLU A 1 91 ? -6.332 -0.723 -10.275 1.00 95.81 91 GLU A C 1
ATOM 688 O O . GLU A 1 91 ? -5.202 -0.236 -10.182 1.00 95.81 91 GLU A O 1
ATOM 693 N N . ASN A 1 92 ? -6.759 -1.362 -11.357 1.00 93.94 92 ASN A N 1
ATOM 694 C CA . ASN A 1 92 ? -6.145 -1.288 -12.672 1.00 93.94 92 ASN A CA 1
ATOM 695 C C . ASN A 1 92 ? -7.231 -0.940 -13.707 1.00 93.94 92 ASN A C 1
ATOM 697 O O . ASN A 1 92 ? -8.394 -0.739 -13.366 1.00 93.94 92 ASN A O 1
ATOM 701 N N . ASN A 1 93 ? -6.876 -0.900 -14.992 1.00 90.75 93 ASN A N 1
ATOM 702 C CA . ASN A 1 93 ? -7.816 -0.541 -16.064 1.00 90.75 93 ASN A CA 1
ATOM 703 C C . ASN A 1 93 ? -9.032 -1.485 -16.209 1.00 90.75 93 ASN A C 1
ATOM 705 O O . ASN A 1 93 ? -9.961 -1.154 -16.940 1.00 90.75 93 ASN A O 1
ATOM 709 N N . LEU A 1 94 ? -9.014 -2.671 -15.591 1.00 93.00 94 LEU A N 1
ATOM 710 C CA . LEU A 1 94 ? -10.028 -3.715 -15.763 1.00 93.00 94 LEU A CA 1
ATOM 711 C C . LEU A 1 94 ? -10.746 -4.096 -14.464 1.00 93.00 94 LEU A C 1
ATOM 713 O O . LEU A 1 94 ? -11.884 -4.557 -14.518 1.00 93.00 94 LEU A O 1
ATOM 717 N N . GLN A 1 95 ? -10.071 -4.002 -13.318 1.00 95.75 95 GLN A N 1
ATOM 718 C CA . GLN A 1 95 ? -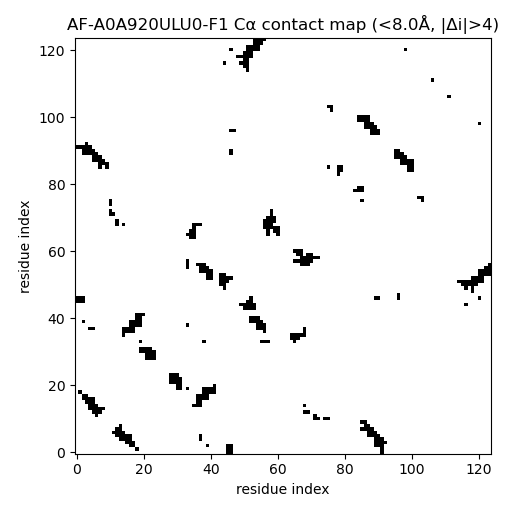10.523 -4.579 -12.054 1.00 95.75 95 GLN A CA 1
ATOM 719 C C . GLN A 1 95 ? -10.179 -3.677 -10.869 1.00 95.75 95 GLN A C 1
ATOM 721 O O . GLN A 1 95 ? -9.160 -2.985 -10.864 1.00 95.75 95 GLN A O 1
ATOM 726 N N . GLN A 1 96 ? -11.027 -3.754 -9.845 1.00 96.50 96 GLN A N 1
ATOM 727 C CA . GLN A 1 96 ? -10.819 -3.144 -8.538 1.00 96.50 96 GLN A CA 1
ATOM 728 C C . GLN A 1 96 ? -10.721 -4.243 -7.484 1.00 96.50 96 GLN A C 1
ATOM 730 O O . GLN A 1 96 ? -11.488 -5.209 -7.510 1.00 96.50 96 GLN A O 1
ATOM 735 N N . TYR A 1 97 ? -9.802 -4.072 -6.543 1.00 96.50 97 TYR A N 1
ATOM 736 C CA . TYR A 1 97 ? -9.585 -4.997 -5.440 1.00 96.50 97 TYR A CA 1
ATOM 737 C C . TYR A 1 97 ? -9.747 -4.247 -4.123 1.00 96.50 97 TYR A C 1
ATOM 739 O O . TYR A 1 97 ? -9.108 -3.217 -3.903 1.00 96.50 97 TYR A O 1
ATOM 747 N N . LEU A 1 98 ? -10.616 -4.771 -3.261 1.00 97.00 98 LEU A N 1
ATOM 748 C CA . LEU A 1 98 ? -10.922 -4.206 -1.953 1.00 97.00 98 LEU A CA 1
ATOM 749 C C . LEU A 1 98 ? -10.165 -4.973 -0.867 1.00 97.00 98 LEU A C 1
ATOM 751 O O . LEU A 1 98 ? -10.298 -6.190 -0.751 1.00 97.00 98 LEU A O 1
ATOM 755 N N . TYR A 1 99 ? -9.421 -4.244 -0.047 1.00 97.00 99 TYR A N 1
ATOM 756 C CA . TYR A 1 99 ? -8.671 -4.765 1.088 1.00 97.00 99 TYR A CA 1
ATOM 757 C C . TYR A 1 99 ? -9.177 -4.137 2.382 1.00 97.00 99 TYR A C 1
ATOM 759 O O . TYR A 1 99 ? -9.487 -2.947 2.417 1.00 97.00 99 TYR A O 1
ATOM 767 N N . LEU A 1 100 ? -9.222 -4.930 3.452 1.00 97.19 100 LEU A N 1
ATOM 768 C CA . LEU A 1 100 ? -9.492 -4.461 4.809 1.00 97.19 100 LEU A CA 1
ATOM 769 C C . LEU A 1 100 ? -8.167 -4.319 5.561 1.00 97.19 100 LEU A C 1
ATOM 771 O O . LEU A 1 100 ? -7.372 -5.259 5.594 1.00 97.19 100 LEU A O 1
ATOM 775 N N . VAL A 1 101 ? -7.938 -3.169 6.189 1.00 96.56 101 VAL A N 1
ATOM 776 C CA . VAL A 1 101 ? -6.775 -2.976 7.062 1.00 96.56 101 VAL A CA 1
ATOM 777 C C . VAL A 1 101 ? -6.981 -3.763 8.353 1.00 96.56 101 VAL A C 1
ATOM 779 O O . VAL A 1 101 ? -7.937 -3.526 9.086 1.00 96.56 101 VAL A O 1
ATOM 782 N N . THR A 1 102 ? -6.061 -4.680 8.650 1.00 94.31 102 THR A N 1
ATOM 783 C CA . THR A 1 102 ? -6.127 -5.527 9.854 1.00 94.31 102 THR A CA 1
ATOM 784 C C . THR A 1 102 ? -5.143 -5.122 10.949 1.00 94.31 102 THR A C 1
ATOM 786 O O . THR A 1 102 ? -5.298 -5.542 12.091 1.00 94.31 102 THR A O 1
ATOM 789 N N . SER A 1 103 ? -4.098 -4.363 10.615 1.00 92.56 103 SER A N 1
ATOM 790 C CA . SER A 1 103 ? -3.022 -4.007 11.545 1.00 92.56 103 SER A CA 1
ATOM 791 C C . SER A 1 103 ? -2.174 -2.852 11.018 1.00 92.56 103 SER A C 1
ATOM 793 O O . SER A 1 103 ? -2.080 -2.651 9.810 1.00 92.56 103 SER A O 1
ATOM 795 N N . THR A 1 104 ? -1.489 -2.165 11.929 1.00 92.69 104 THR A N 1
ATOM 796 C CA . THR A 1 104 ? -0.433 -1.185 11.640 1.00 92.69 104 THR A CA 1
ATOM 797 C C . THR A 1 104 ? 0.809 -1.527 12.448 1.00 92.69 104 THR A C 1
ATOM 799 O O . THR A 1 104 ? 0.683 -1.927 13.605 1.00 92.69 104 THR A O 1
ATOM 802 N N . GLU A 1 105 ? 1.991 -1.314 11.882 1.00 90.50 105 GLU A N 1
ATOM 803 C CA . GLU A 1 105 ? 3.267 -1.565 12.552 1.00 90.50 105 GLU A CA 1
ATOM 804 C C . GLU A 1 105 ? 4.238 -0.409 12.286 1.00 90.50 105 GLU A C 1
ATOM 806 O O . GLU A 1 105 ? 4.248 0.155 11.195 1.00 90.50 105 GLU A O 1
ATOM 811 N N . ILE A 1 106 ? 5.050 -0.055 13.286 1.00 86.81 106 ILE A N 1
ATOM 812 C CA . ILE A 1 106 ? 6.174 0.874 13.129 1.00 86.81 106 ILE A CA 1
ATOM 813 C C . ILE A 1 106 ? 7.443 0.030 13.088 1.00 86.81 106 ILE A C 1
ATOM 815 O O . ILE A 1 106 ? 7.829 -0.561 14.098 1.00 86.81 106 ILE A O 1
ATOM 819 N N . ILE A 1 107 ? 8.092 -0.015 11.928 1.00 85.38 107 ILE A N 1
ATOM 820 C CA . ILE A 1 107 ? 9.313 -0.794 11.707 1.00 85.38 107 ILE A CA 1
ATOM 821 C C . ILE A 1 107 ? 10.496 0.175 11.630 1.00 85.38 107 ILE A C 1
ATOM 823 O O . ILE A 1 107 ? 10.412 1.231 11.003 1.00 85.38 107 ILE A O 1
ATOM 827 N N . ARG A 1 108 ? 11.616 -0.163 12.276 1.00 78.94 108 ARG A N 1
ATOM 828 C CA . ARG A 1 108 ? 12.861 0.609 12.138 1.00 78.94 108 ARG A CA 1
ATOM 829 C C . ARG A 1 108 ? 13.458 0.371 10.756 1.00 78.94 108 ARG A C 1
ATOM 831 O O . ARG A 1 108 ? 13.444 -0.755 10.275 1.00 78.94 108 ARG A O 1
ATOM 838 N N . GLU A 1 109 ? 14.066 1.392 10.157 1.00 76.81 109 GLU A N 1
ATOM 839 C CA . GLU A 1 109 ? 14.656 1.291 8.811 1.00 76.81 109 GLU A CA 1
ATOM 840 C C . GLU A 1 109 ? 15.635 0.110 8.673 1.00 76.81 109 GLU A C 1
ATOM 842 O O . GLU A 1 109 ? 15.579 -0.636 7.701 1.00 76.81 109 GLU A O 1
ATOM 847 N N . THR A 1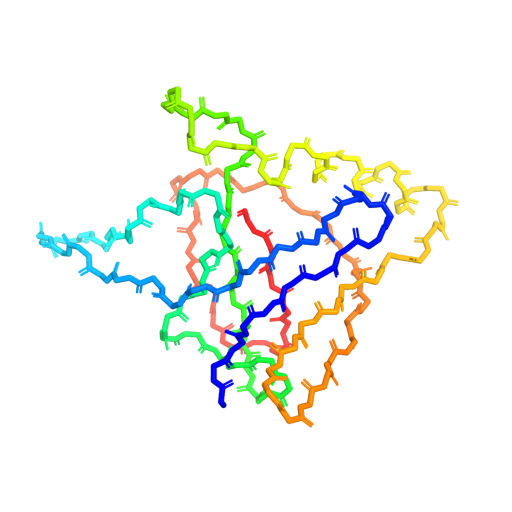 110 ? 16.482 -0.127 9.680 1.00 78.56 110 THR A N 1
ATOM 848 C CA . THR A 1 110 ? 17.449 -1.242 9.688 1.00 78.56 110 THR A CA 1
ATOM 849 C C . THR A 1 110 ? 16.803 -2.625 9.728 1.00 78.56 110 THR A C 1
ATOM 851 O O . THR A 1 110 ? 17.431 -3.612 9.341 1.00 78.56 110 THR A O 1
ATOM 854 N N . ASP A 1 111 ? 15.567 -2.696 10.213 1.00 78.38 111 ASP A N 1
ATOM 855 C CA . ASP A 1 111 ? 14.810 -3.933 10.384 1.00 78.38 111 ASP A CA 1
ATOM 856 C C . ASP A 1 111 ? 13.864 -4.168 9.200 1.00 78.38 111 ASP A C 1
ATOM 858 O O . ASP A 1 111 ? 13.336 -5.272 9.037 1.00 78.38 111 ASP A O 1
ATOM 862 N N . PHE A 1 112 ? 13.687 -3.153 8.344 1.00 73.88 112 PHE A N 1
ATOM 863 C CA . PHE A 1 112 ? 12.851 -3.239 7.163 1.00 73.88 112 PHE A CA 1
ATOM 864 C C . PHE A 1 112 ? 13.412 -4.270 6.186 1.00 73.88 112 PHE A C 1
ATOM 866 O O . PHE A 1 112 ? 14.514 -4.153 5.641 1.00 73.88 112 PHE A O 1
ATOM 873 N N . LYS A 1 113 ? 12.613 -5.302 5.939 1.00 72.25 113 LYS A N 1
ATOM 874 C CA . LYS A 1 113 ? 12.853 -6.298 4.903 1.00 72.25 113 LYS A CA 1
ATOM 875 C C . LYS A 1 113 ? 11.556 -6.465 4.144 1.00 72.25 113 LYS A C 1
ATOM 877 O O . LYS A 1 113 ? 10.508 -6.628 4.760 1.00 72.25 113 LYS A O 1
ATOM 882 N N . LEU A 1 114 ? 11.639 -6.491 2.816 1.00 67.81 114 LEU A N 1
ATOM 883 C CA . LEU A 1 114 ? 10.503 -6.921 2.010 1.00 67.81 114 LEU A CA 1
ATOM 884 C C . LEU A 1 114 ? 10.149 -8.350 2.428 1.00 67.81 114 LEU A C 1
ATOM 886 O O . LEU A 1 114 ? 10.956 -9.274 2.277 1.00 67.81 114 LEU A O 1
ATOM 890 N N . TYR A 1 115 ? 8.978 -8.497 3.045 1.00 66.31 115 TYR A N 1
ATOM 891 C CA . TYR A 1 115 ? 8.517 -9.773 3.568 1.00 66.31 115 TYR A CA 1
ATOM 892 C C . TYR A 1 115 ? 8.274 -10.767 2.433 1.00 66.31 115 TYR A C 1
ATOM 894 O O . TYR A 1 115 ? 7.989 -10.405 1.288 1.00 66.31 115 TYR A O 1
ATOM 902 N N . LYS A 1 116 ? 8.403 -12.054 2.771 1.00 57.47 116 LYS A N 1
ATOM 903 C CA . LYS A 1 116 ? 8.002 -13.140 1.877 1.00 57.47 116 LYS A CA 1
ATOM 904 C C . LYS A 1 116 ? 6.489 -13.064 1.618 1.00 57.47 116 LYS A C 1
ATOM 906 O O . LYS A 1 116 ? 5.772 -12.578 2.487 1.00 57.47 116 LYS A O 1
ATOM 911 N N . PRO A 1 117 ? 6.012 -13.583 0.474 1.00 62.47 117 PRO A N 1
ATOM 912 C CA . PRO A 1 117 ? 4.608 -13.488 0.098 1.00 62.47 117 PRO A CA 1
ATOM 913 C C . PRO A 1 117 ? 3.692 -14.122 1.158 1.00 62.47 117 PRO A C 1
ATOM 915 O O . PRO A 1 117 ? 3.830 -15.308 1.455 1.0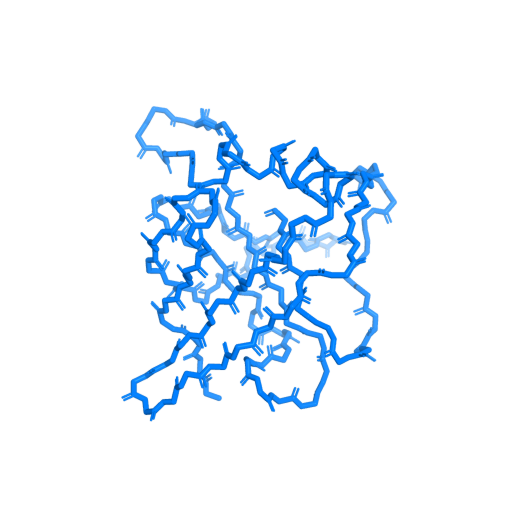0 62.47 117 PRO A O 1
ATOM 918 N N . ASP A 1 118 ? 2.759 -13.345 1.704 1.00 72.62 118 ASP A N 1
ATOM 919 C CA . ASP A 1 118 ? 1.786 -13.768 2.725 1.00 72.62 118 ASP A CA 1
ATOM 920 C C . ASP A 1 118 ? 0.323 -13.443 2.360 1.00 72.62 118 ASP A C 1
ATOM 922 O O . ASP A 1 118 ? -0.592 -13.705 3.140 1.00 72.62 118 ASP A O 1
ATOM 926 N N . GLY A 1 119 ? 0.094 -12.901 1.159 1.00 70.38 119 GLY A N 1
ATOM 927 C CA . GLY A 1 119 ? -1.240 -12.563 0.657 1.00 70.38 119 GLY A CA 1
ATOM 928 C C . GLY A 1 119 ? -1.757 -11.191 1.096 1.00 70.38 119 GLY A C 1
ATOM 929 O O . GLY A 1 119 ? -2.939 -10.909 0.899 1.00 70.38 119 GLY A O 1
ATOM 930 N N . ARG A 1 120 ? -0.922 -10.349 1.722 1.00 77.06 120 ARG A N 1
ATOM 931 C CA . ARG A 1 120 ? -1.330 -9.036 2.245 1.00 77.06 120 ARG A CA 1
ATOM 932 C C . ARG A 1 120 ? -0.885 -7.872 1.367 1.00 77.06 120 ARG A C 1
ATOM 934 O O . ARG A 1 120 ? 0.124 -7.929 0.670 1.00 77.06 120 ARG A O 1
ATOM 941 N N . LEU A 1 121 ? -1.635 -6.779 1.452 1.00 85.25 121 LEU A N 1
ATOM 942 C CA . LEU A 1 121 ? -1.244 -5.486 0.902 1.00 85.25 121 LEU A CA 1
ATOM 943 C C . LEU A 1 121 ? -0.614 -4.645 2.013 1.00 85.25 121 LEU A C 1
ATOM 945 O O . LEU A 1 121 ? -1.205 -4.480 3.080 1.00 85.25 121 LEU A O 1
ATOM 949 N N . TYR A 1 122 ? 0.564 -4.096 1.731 1.00 82.25 122 TYR A N 1
ATOM 950 C CA . TYR A 1 122 ? 1.298 -3.193 2.608 1.00 82.25 122 TYR A CA 1
ATOM 951 C C . TYR A 1 122 ? 1.354 -1.791 2.000 1.00 82.25 122 TYR A C 1
ATOM 953 O O . TYR A 1 122 ? 1.644 -1.631 0.812 1.00 82.25 122 TYR A O 1
ATOM 961 N N . ILE A 1 123 ? 1.086 -0.787 2.834 1.00 77.12 123 ILE A N 1
ATOM 962 C CA . ILE A 1 123 ? 1.296 0.631 2.537 1.00 77.12 123 ILE A CA 1
ATOM 963 C C . ILE A 1 123 ? 2.407 1.122 3.461 1.00 77.12 123 ILE A C 1
ATOM 965 O O . ILE A 1 123 ? 2.330 0.887 4.670 1.00 77.12 123 ILE A O 1
ATOM 969 N N . TRP A 1 124 ? 3.412 1.773 2.882 1.00 78.06 124 TRP A N 1
ATOM 970 C CA . TRP A 1 124 ? 4.583 2.296 3.575 1.00 78.06 124 TRP A CA 1
ATOM 971 C C . TRP A 1 124 ? 4.817 3.773 3.262 1.00 78.06 124 TRP A C 1
ATOM 973 O O . TRP A 1 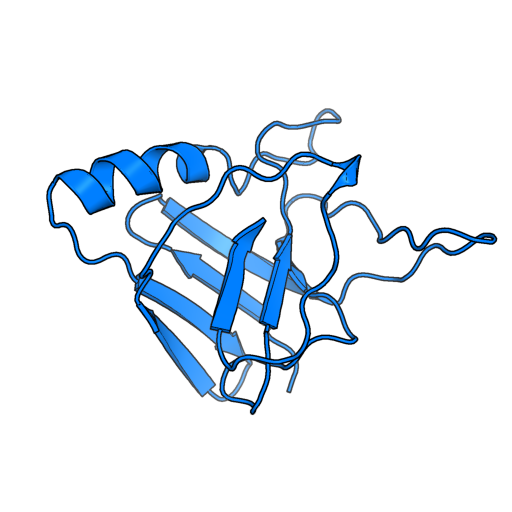124 ? 4.976 4.115 2.067 1.00 78.06 124 TRP A O 1
#